Protein AF-A0A433RER6-F1 (afdb_monomer_lite)

Foldseek 3Di:
DDDDPPPPPPPPLVQQWDFAAAPPPRDTADIDRCSPPPDHYDHHPPPVRVVVVVVDPPPPD

Radius of gyration: 20.15 Å; chains: 1; bounding box: 32×27×65 Å

Structure (mmCIF, N/CA/C/O backbone):
data_AF-A0A433RER6-F1
#
_entry.id   AF-A0A433RER6-F1
#
loop_
_atom_site.group_PDB
_atom_site.id
_atom_site.type_symbol
_atom_site.label_atom_id
_atom_site.label_alt_id
_atom_site.label_comp_id
_atom_site.label_asym_id
_atom_site.label_entity_id
_atom_site.label_seq_id
_atom_site.pdbx_PDB_ins_code
_atom_site.Cartn_x
_atom_site.Cartn_y
_atom_site.Cartn_z
_atom_site.occupancy
_atom_site.B_iso_or_equiv
_atom_site.auth_seq_id
_atom_site.auth_comp_id
_atom_site.auth_asym_id
_atom_site.auth_atom_id
_atom_site.pdbx_PDB_model_num
ATOM 1 N N . MET A 1 1 ? -19.496 11.895 51.283 1.00 36.34 1 MET A N 1
ATOM 2 C CA . MET A 1 1 ? -18.422 11.049 50.720 1.00 36.34 1 MET A CA 1
ATOM 3 C C . MET A 1 1 ? -18.622 11.016 49.214 1.00 36.34 1 MET A C 1
ATOM 5 O O . MET A 1 1 ? -19.705 10.642 48.786 1.00 36.34 1 MET A O 1
ATOM 9 N N . LEU A 1 2 ? -17.665 11.513 48.427 1.00 51.31 2 LEU A N 1
ATOM 10 C CA . LEU A 1 2 ? -17.755 11.515 46.962 1.00 51.31 2 LEU A CA 1
ATOM 11 C C . LEU A 1 2 ? -17.111 10.225 46.444 1.00 51.31 2 LEU A C 1
ATOM 13 O O . LEU A 1 2 ? -15.911 10.025 46.618 1.00 51.31 2 LEU A O 1
ATOM 17 N N . ASN A 1 3 ? -17.914 9.341 45.852 1.00 49.44 3 ASN A N 1
ATOM 18 C CA . ASN A 1 3 ? -17.432 8.103 45.247 1.00 49.44 3 ASN A CA 1
ATOM 19 C C . ASN A 1 3 ? -16.811 8.417 43.883 1.00 49.44 3 ASN A C 1
ATOM 21 O O . ASN A 1 3 ? -17.514 8.715 42.919 1.00 49.44 3 ASN A O 1
ATOM 25 N N . PHE A 1 4 ? -15.484 8.346 43.813 1.00 56.03 4 PHE A N 1
ATOM 26 C CA . PHE A 1 4 ? -14.737 8.409 42.564 1.00 56.03 4 PHE A CA 1
ATOM 27 C C . PHE A 1 4 ? -14.826 7.043 41.879 1.00 56.03 4 PHE A C 1
ATOM 29 O O . PHE A 1 4 ? -14.047 6.131 42.155 1.00 56.03 4 PHE A O 1
ATOM 36 N N . HIS A 1 5 ? -15.827 6.871 41.018 1.00 57.56 5 HIS A N 1
ATOM 37 C CA . HIS A 1 5 ? -15.871 5.724 40.122 1.00 57.56 5 HIS A CA 1
ATOM 38 C C . HIS A 1 5 ? -14.818 5.969 39.035 1.00 57.56 5 HIS A C 1
ATOM 40 O O . HIS A 1 5 ? -15.040 6.758 38.117 1.00 57.56 5 HIS A O 1
ATOM 46 N N . SER A 1 6 ? -13.647 5.341 39.177 1.00 58.22 6 SER A N 1
ATOM 47 C CA . SER A 1 6 ? -12.614 5.302 38.139 1.00 58.22 6 SER A CA 1
ATOM 48 C C . SER A 1 6 ? -13.194 4.657 36.885 1.00 58.22 6 SER A C 1
ATOM 50 O O . SER A 1 6 ? -13.171 3.437 36.723 1.00 58.22 6 SER A O 1
ATOM 52 N N . VAL A 1 7 ? -13.726 5.483 35.988 1.00 61.72 7 VAL A N 1
ATOM 53 C CA . VAL A 1 7 ? -14.022 5.102 34.611 1.00 61.72 7 VAL A CA 1
ATOM 54 C C . VAL A 1 7 ? -12.684 4.826 33.940 1.00 61.72 7 VAL A C 1
ATOM 56 O O . VAL A 1 7 ? -12.035 5.717 33.399 1.00 61.72 7 VAL A O 1
ATOM 59 N N . ASN A 1 8 ? -12.250 3.568 33.998 1.00 63.44 8 ASN A N 1
ATOM 60 C CA . ASN A 1 8 ? -11.244 3.053 33.088 1.00 63.44 8 ASN A CA 1
ATOM 61 C C . ASN A 1 8 ? -11.928 2.946 31.723 1.00 63.44 8 ASN A C 1
ATOM 63 O O . ASN A 1 8 ? -12.485 1.911 31.353 1.00 63.44 8 ASN A O 1
ATOM 67 N N . GLN A 1 9 ? -12.014 4.087 31.038 1.00 55.50 9 GLN A N 1
ATOM 68 C CA . GLN A 1 9 ? -12.478 4.165 29.669 1.00 55.50 9 GLN A CA 1
ATOM 69 C C . GLN A 1 9 ? -11.421 3.442 28.843 1.00 55.50 9 GLN A C 1
ATOM 71 O O . GLN A 1 9 ? -10.441 4.037 28.404 1.00 55.50 9 GLN A O 1
ATOM 76 N N . ALA A 1 10 ? -11.604 2.131 28.680 1.00 57.38 10 ALA A N 1
ATOM 77 C CA . ALA A 1 10 ? -10.977 1.393 27.608 1.00 57.38 10 ALA A CA 1
ATOM 78 C C . ALA A 1 10 ? -11.413 2.113 26.337 1.00 57.38 10 ALA A C 1
ATOM 80 O O . ALA A 1 10 ? -12.542 1.943 25.868 1.00 57.38 10 ALA A O 1
ATOM 81 N N . VAL A 1 11 ? -10.555 3.010 25.850 1.00 57.16 11 VAL A N 1
ATOM 82 C CA . VAL A 1 11 ? -10.698 3.60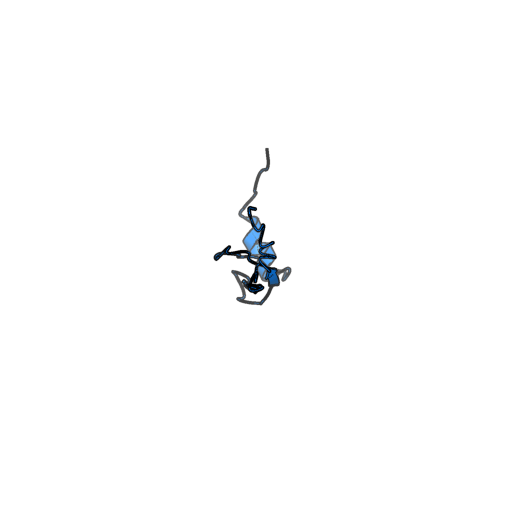7 24.538 1.00 57.16 11 VAL A CA 1
ATOM 83 C C . VAL A 1 11 ? -10.692 2.402 23.619 1.00 57.16 11 VAL A C 1
ATOM 85 O O . VAL A 1 11 ? -9.651 1.803 23.354 1.00 57.16 11 VAL A O 1
ATOM 88 N N . SER A 1 12 ? -11.883 1.968 23.210 1.00 54.97 12 SER A N 1
ATOM 89 C CA . SER A 1 12 ? -12.047 1.078 22.080 1.00 54.97 12 SER A CA 1
ATOM 90 C C . SER A 1 12 ? -11.658 1.928 20.882 1.00 54.97 12 SER A C 1
ATOM 92 O O . SER A 1 12 ? -12.502 2.439 20.147 1.00 54.97 12 SER A O 1
ATOM 94 N N . SER A 1 13 ? -10.352 2.156 20.742 1.00 59.84 13 SER A N 1
ATOM 95 C CA . SER A 1 13 ? -9.726 2.549 19.503 1.00 59.84 13 SER A CA 1
ATOM 96 C C . SER A 1 13 ? -9.996 1.361 18.604 1.00 59.84 13 SER A C 1
ATOM 98 O O . SER A 1 13 ? -9.197 0.427 18.538 1.00 59.84 13 SER A O 1
ATOM 100 N N . LYS A 1 14 ? -11.198 1.318 18.012 1.00 61.59 14 LYS A N 1
ATOM 101 C CA . LYS A 1 14 ? -11.499 0.445 16.886 1.00 61.59 14 LYS A CA 1
ATOM 102 C C . LYS A 1 14 ? -10.287 0.610 15.995 1.00 61.59 14 LYS A C 1
ATOM 104 O O . LYS A 1 14 ? -9.966 1.732 15.616 1.00 61.59 14 LYS A O 1
ATOM 109 N N . ASN A 1 15 ? -9.524 -0.463 15.840 1.00 62.84 15 ASN A N 1
ATOM 110 C CA . ASN A 1 15 ? -8.239 -0.414 15.172 1.00 62.84 15 ASN A CA 1
ATOM 111 C C . ASN A 1 15 ? -8.571 -0.229 13.686 1.00 62.84 15 ASN A C 1
ATOM 113 O O . ASN A 1 15 ? -8.700 -1.199 12.945 1.00 62.84 15 ASN A O 1
ATOM 117 N N . GLU A 1 16 ? -8.892 1.007 13.297 1.00 71.75 16 GLU A N 1
ATOM 118 C CA . GLU A 1 16 ? -9.358 1.383 11.970 1.00 71.75 16 GLU A CA 1
ATOM 119 C C . GLU A 1 16 ? -8.148 1.298 11.045 1.00 71.75 16 GLU A C 1
ATOM 121 O O . GLU A 1 16 ? -7.448 2.280 10.790 1.00 71.75 16 GLU A O 1
ATOM 126 N N . LEU A 1 17 ? -7.843 0.078 10.611 1.00 75.06 17 LEU A N 1
ATOM 127 C CA . LEU A 1 17 ? -6.797 -0.200 9.645 1.00 75.06 17 LEU A CA 1
ATOM 128 C C . LEU A 1 17 ? -7.260 0.283 8.274 1.00 75.06 17 LEU A C 1
ATOM 130 O O . LEU A 1 17 ? -8.346 -0.055 7.805 1.00 75.06 17 LEU A O 1
ATOM 134 N N . GLY A 1 18 ? -6.416 1.080 7.636 1.00 82.31 18 GLY A N 1
ATOM 135 C CA . GLY A 1 18 ? -6.601 1.551 6.274 1.00 82.31 18 GLY A CA 1
ATOM 136 C C . GLY A 1 18 ? -5.612 0.868 5.353 1.00 82.31 18 GLY A C 1
ATOM 137 O O . GLY A 1 18 ? -4.524 0.468 5.770 1.00 82.31 18 GLY A O 1
ATOM 138 N N . VAL A 1 19 ? -5.993 0.761 4.086 1.00 83.44 19 VAL A N 1
ATOM 139 C CA . VAL A 1 19 ? -5.136 0.233 3.028 1.00 83.44 19 VAL A CA 1
ATOM 140 C C . VAL A 1 19 ? -4.658 1.396 2.172 1.00 83.44 19 VAL A C 1
ATOM 142 O O . VAL A 1 19 ? -5.456 2.206 1.705 1.00 83.44 19 VAL A O 1
ATOM 145 N N . VAL A 1 20 ? -3.350 1.477 1.954 1.00 85.62 20 VAL A N 1
ATOM 146 C CA . VAL A 1 20 ? -2.758 2.421 1.009 1.00 85.62 20 VAL A CA 1
ATOM 147 C C . VAL A 1 20 ? -2.715 1.764 -0.355 1.00 85.62 20 VAL A C 1
ATOM 149 O O . VAL A 1 20 ? -2.035 0.757 -0.536 1.00 85.62 20 VAL A O 1
ATOM 152 N N . ILE A 1 21 ? -3.417 2.358 -1.314 1.00 88.19 21 ILE A N 1
ATOM 153 C CA . ILE A 1 21 ? -3.463 1.881 -2.695 1.00 88.19 21 ILE A CA 1
ATOM 154 C C . ILE A 1 21 ? -2.555 2.757 -3.562 1.00 88.19 21 ILE A C 1
ATOM 156 O O . ILE A 1 21 ? -2.528 3.987 -3.423 1.00 88.19 21 ILE A O 1
ATOM 160 N N . CYS A 1 22 ? -1.790 2.124 -4.452 1.00 88.25 22 CYS A N 1
ATOM 161 C CA . CYS A 1 22 ? -0.961 2.820 -5.418 1.00 88.25 22 CYS A CA 1
ATOM 162 C C . CYS A 1 22 ? -1.835 3.534 -6.447 1.00 88.25 22 CYS A C 1
ATOM 164 O O . CYS A 1 22 ? -2.652 2.915 -7.123 1.00 88.25 22 CYS A O 1
ATOM 166 N N . ARG A 1 23 ? -1.595 4.830 -6.643 1.00 87.00 23 ARG A N 1
ATOM 167 C CA . ARG A 1 23 ? -2.354 5.641 -7.609 1.00 87.00 23 ARG A CA 1
ATOM 168 C C . ARG A 1 23 ? -2.18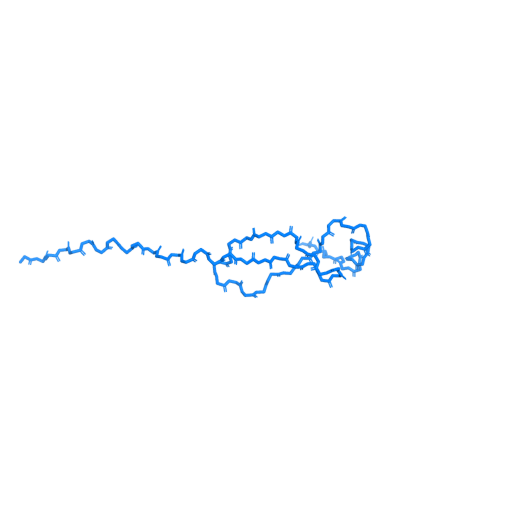2 5.226 -9.079 1.00 87.00 23 ARG A C 1
ATOM 170 O O . ARG A 1 23 ? -2.984 5.645 -9.901 1.00 87.00 23 ARG A O 1
ATOM 177 N N . HIS A 1 24 ? -1.146 4.454 -9.413 1.00 89.06 24 HIS A N 1
ATOM 178 C CA . HIS A 1 24 ? -0.799 4.130 -10.803 1.00 89.06 24 HIS A CA 1
ATOM 179 C C . HIS A 1 24 ? -1.226 2.722 -11.221 1.00 89.06 24 HIS A C 1
ATOM 181 O O . HIS A 1 24 ? -1.749 2.545 -12.314 1.00 89.06 24 HIS A O 1
ATOM 187 N N . CYS A 1 25 ? -1.016 1.723 -10.363 1.00 89.62 25 CYS A N 1
ATOM 188 C CA . CYS A 1 25 ? -1.323 0.323 -10.671 1.00 89.62 25 CYS A CA 1
ATOM 189 C C . CYS A 1 25 ? -2.441 -0.267 -9.804 1.00 89.62 25 CYS A C 1
ATOM 191 O O . CYS A 1 25 ? -2.800 -1.422 -9.990 1.00 89.62 25 CYS A O 1
ATOM 193 N N . SER A 1 26 ? -2.994 0.508 -8.866 1.00 88.44 26 SER A N 1
ATOM 194 C CA . SER A 1 26 ? -4.013 0.058 -7.908 1.00 88.44 26 SER A CA 1
ATOM 195 C C . SER A 1 26 ? -3.578 -1.081 -6.975 1.00 88.44 26 SER A C 1
ATOM 197 O O . SER A 1 26 ? -4.418 -1.671 -6.301 1.00 88.44 26 SER A O 1
ATOM 199 N N . ASP A 1 27 ? -2.276 -1.364 -6.872 1.00 88.25 27 ASP A N 1
ATOM 200 C CA . ASP A 1 27 ? -1.770 -2.344 -5.909 1.00 88.25 27 ASP A CA 1
ATOM 201 C C . ASP A 1 27 ? -1.835 -1.844 -4.471 1.00 88.25 27 ASP A C 1
ATOM 203 O O . ASP A 1 27 ? -1.685 -0.651 -4.189 1.00 88.25 27 ASP A O 1
ATOM 207 N N . VAL A 1 28 ? -1.959 -2.794 -3.547 1.00 86.81 28 VAL A N 1
ATOM 208 C CA . VAL A 1 28 ? -1.805 -2.547 -2.116 1.00 86.81 28 VAL A CA 1
ATOM 209 C C . VAL A 1 28 ? -0.334 -2.278 -1.801 1.00 86.81 28 VAL A C 1
ATOM 211 O O . VAL A 1 28 ? 0.526 -3.123 -2.025 1.00 86.81 28 VAL A O 1
ATOM 214 N N . VAL A 1 29 ? -0.053 -1.091 -1.264 1.00 86.38 29 VAL A N 1
ATOM 215 C CA . VAL A 1 29 ? 1.291 -0.675 -0.841 1.00 86.38 29 VAL A CA 1
ATOM 216 C C . VAL A 1 29 ? 1.551 -1.099 0.601 1.00 86.38 29 VAL A C 1
ATOM 218 O O . VAL A 1 29 ? 2.594 -1.667 0.899 1.00 86.38 29 VAL A O 1
ATOM 221 N N . CYS A 1 30 ? 0.616 -0.801 1.508 1.00 80.19 30 CYS A N 1
ATOM 222 C CA . CYS A 1 30 ? 0.744 -1.112 2.931 1.00 80.19 30 CYS A CA 1
ATOM 223 C C . CYS A 1 30 ? -0.613 -1.003 3.643 1.00 80.19 30 CYS A C 1
ATOM 225 O O . CYS A 1 30 ? -1.522 -0.321 3.164 1.00 80.19 30 CYS A O 1
ATOM 227 N N . THR A 1 31 ? -0.730 -1.636 4.809 1.00 82.50 31 THR A N 1
ATOM 228 C CA . THR A 1 31 ? -1.841 -1.468 5.753 1.00 82.50 31 THR A CA 1
ATOM 229 C C . THR A 1 31 ? -1.361 -0.697 6.976 1.00 82.50 31 THR A C 1
ATOM 231 O O . THR A 1 31 ? -0.358 -1.085 7.573 1.00 82.50 31 THR A O 1
ATOM 234 N N . LEU A 1 32 ? -2.057 0.367 7.378 1.00 82.12 32 LEU A N 1
ATOM 235 C CA . LEU A 1 32 ? -1.647 1.175 8.531 1.00 82.12 32 LEU A CA 1
ATOM 236 C C . LEU A 1 32 ? -2.835 1.682 9.360 1.00 82.12 32 LEU A C 1
ATOM 238 O O . LEU A 1 32 ? -3.920 1.883 8.806 1.00 82.12 32 LEU A O 1
ATOM 242 N N . PRO A 1 33 ? -2.661 1.880 10.681 1.00 79.19 33 PRO A N 1
ATOM 243 C CA . PRO A 1 33 ? -3.709 2.426 11.535 1.00 79.19 33 PRO A CA 1
ATOM 244 C C . PRO A 1 33 ? -4.028 3.860 11.109 1.00 79.19 33 PRO A C 1
ATOM 246 O O . PRO A 1 33 ? -3.164 4.735 11.119 1.00 79.19 33 PRO A O 1
ATOM 249 N N . THR A 1 34 ? -5.275 4.105 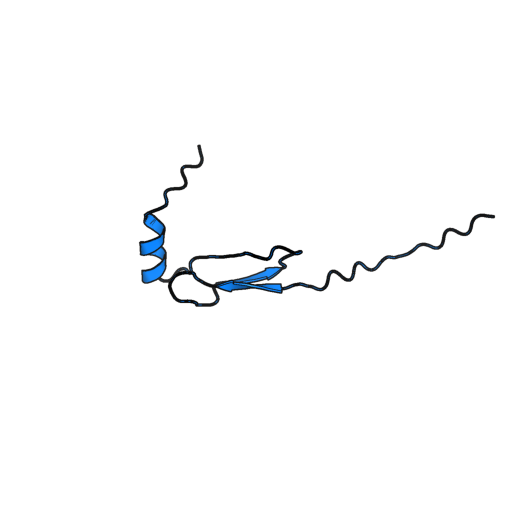10.714 1.00 75.00 34 THR A N 1
ATOM 250 C CA . THR A 1 34 ? -5.689 5.409 10.182 1.00 75.00 34 THR A CA 1
ATOM 251 C C . THR A 1 34 ? -5.968 6.440 11.259 1.00 75.00 34 THR A C 1
ATOM 253 O O . THR A 1 34 ? -5.867 7.626 10.966 1.00 75.00 34 THR A O 1
ATOM 256 N N . ASN A 1 35 ? -6.325 6.021 12.480 1.00 72.06 35 ASN A N 1
ATOM 257 C CA . ASN A 1 35 ? -6.773 6.917 13.554 1.00 72.06 35 ASN A CA 1
ATOM 258 C C . ASN A 1 35 ? -7.757 7.999 13.042 1.00 72.06 35 ASN A C 1
ATOM 260 O O . ASN A 1 35 ? -7.620 9.179 13.356 1.00 72.06 35 ASN A O 1
ATOM 264 N N . GLY A 1 36 ? -8.706 7.614 12.177 1.00 66.69 36 GLY A N 1
ATOM 265 C CA . GLY A 1 36 ? -9.690 8.528 11.582 1.00 66.69 36 GLY A CA 1
ATOM 266 C C . GLY A 1 36 ? -9.251 9.267 10.305 1.00 66.69 36 GLY A C 1
ATOM 267 O O . GLY A 1 36 ? -10.047 10.019 9.733 1.00 66.69 36 GLY A O 1
ATOM 268 N N . ILE A 1 37 ? -8.031 9.054 9.799 1.00 71.06 37 ILE A N 1
ATOM 269 C CA . ILE A 1 37 ? -7.558 9.624 8.526 1.00 71.06 37 ILE A CA 1
ATOM 270 C C . ILE A 1 37 ? -8.141 8.841 7.341 1.00 71.06 37 ILE A C 1
ATOM 272 O O . ILE A 1 37 ? -7.775 7.703 7.066 1.00 71.06 37 ILE A O 1
ATOM 276 N N . 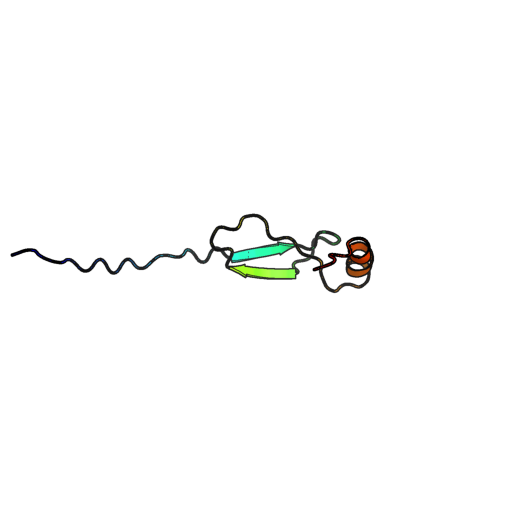LYS A 1 38 ? -9.026 9.493 6.577 1.00 65.06 38 LYS A N 1
ATOM 277 C CA . LYS A 1 38 ? -9.802 8.861 5.490 1.00 65.06 38 LYS A CA 1
ATOM 278 C C . LYS A 1 38 ? -9.103 8.808 4.128 1.00 65.06 38 LYS A C 1
ATOM 280 O O . LYS A 1 38 ? -9.607 8.160 3.217 1.00 65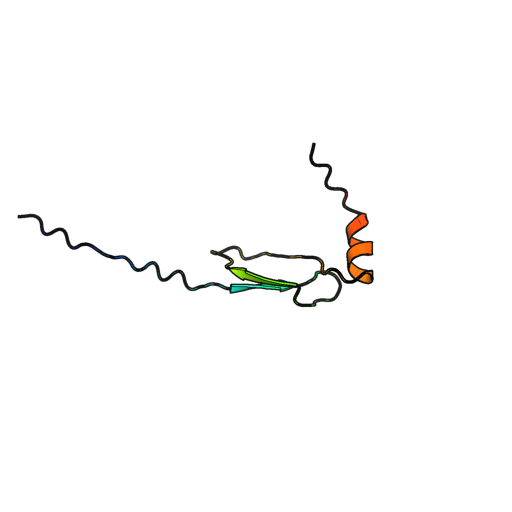.06 38 LYS A O 1
ATOM 285 N N . LYS A 1 39 ? -7.995 9.531 3.942 1.00 62.66 39 LYS A N 1
ATOM 286 C CA . LYS A 1 39 ? -7.307 9.639 2.645 1.00 62.66 39 LYS A CA 1
ATOM 287 C C . LYS A 1 39 ? -5.817 9.395 2.820 1.00 62.66 39 LYS A C 1
ATOM 289 O O . LYS A 1 39 ? -5.074 10.314 3.144 1.00 62.66 39 LYS A O 1
ATOM 294 N N . ILE A 1 40 ? -5.394 8.161 2.577 1.00 66.62 40 ILE A N 1
ATOM 295 C CA . ILE A 1 40 ? -3.983 7.798 2.490 1.00 66.62 40 ILE A CA 1
ATOM 296 C C . ILE A 1 40 ? -3.748 7.278 1.078 1.00 66.62 40 ILE A C 1
ATOM 298 O O . ILE A 1 40 ? -4.474 6.415 0.593 1.00 66.62 40 ILE A O 1
ATOM 302 N N . SER A 1 41 ? -2.764 7.835 0.386 1.00 67.94 41 SER A N 1
ATOM 303 C CA . SER A 1 41 ? -2.498 7.505 -1.012 1.00 67.94 41 SER A CA 1
ATOM 304 C C . SER A 1 41 ? -1.001 7.487 -1.252 1.00 67.94 41 SER A C 1
ATOM 306 O O . SER A 1 41 ? -0.324 8.442 -0.872 1.00 67.94 41 SER A O 1
ATOM 308 N N . GLY A 1 42 ? -0.508 6.425 -1.880 1.00 79.12 42 GLY A N 1
ATOM 309 C CA . GLY A 1 42 ? 0.917 6.199 -2.084 1.00 79.12 42 GLY A CA 1
ATOM 310 C C . GLY A 1 42 ? 1.255 5.833 -3.522 1.00 79.12 42 GLY A C 1
ATOM 311 O O . GLY A 1 42 ? 0.386 5.709 -4.390 1.00 79.12 42 GLY A O 1
ATOM 312 N N . VAL A 1 43 ? 2.548 5.649 -3.763 1.00 88.69 43 VAL A N 1
ATOM 313 C CA . VAL A 1 43 ? 3.083 5.066 -4.992 1.00 88.69 43 VAL A CA 1
ATOM 314 C C . VAL A 1 43 ? 3.973 3.895 -4.597 1.00 88.69 43 VAL A C 1
ATOM 316 O O . VAL A 1 43 ? 4.823 4.055 -3.729 1.00 88.69 43 VAL A O 1
ATOM 319 N N . CYS A 1 44 ? 3.742 2.718 -5.182 1.00 87.00 44 CYS A N 1
ATOM 320 C CA . CYS A 1 44 ? 4.548 1.526 -4.920 1.00 87.00 44 CYS A CA 1
ATOM 321 C C . CYS A 1 44 ? 5.942 1.628 -5.562 1.00 87.00 44 CYS A C 1
ATOM 323 O O . CYS A 1 44 ? 6.138 2.374 -6.523 1.00 87.00 44 CYS A O 1
ATOM 325 N N . ASP A 1 45 ? 6.874 0.782 -5.120 1.00 86.12 45 ASP A N 1
ATOM 326 C CA . ASP A 1 45 ? 8.259 0.744 -5.616 1.00 86.12 45 ASP A CA 1
ATOM 327 C C . ASP A 1 45 ? 8.440 0.173 -7.029 1.00 86.12 45 ASP A C 1
ATOM 329 O O . ASP A 1 45 ? 9.557 0.145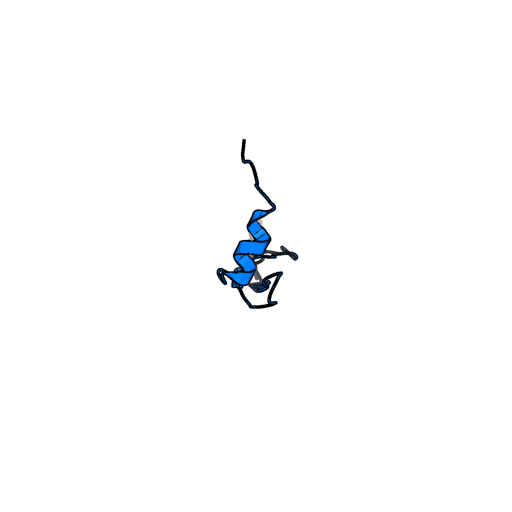 -7.553 1.00 86.12 45 ASP A O 1
ATOM 333 N N . LYS A 1 46 ? 7.350 -0.242 -7.685 1.00 87.31 46 LYS A N 1
ATOM 334 C CA . LYS A 1 46 ? 7.393 -0.683 -9.079 1.00 87.31 46 LYS A CA 1
ATOM 335 C C . LYS A 1 46 ? 8.008 0.405 -9.970 1.00 87.31 46 LYS A C 1
ATOM 337 O O . LYS A 1 46 ? 7.607 1.576 -9.889 1.00 87.31 46 LYS A O 1
ATOM 342 N N . PRO A 1 47 ? 8.971 0.050 -10.836 1.00 83.62 47 PRO A N 1
ATOM 343 C CA . PRO A 1 47 ? 9.703 1.020 -11.639 1.00 83.62 47 PRO A CA 1
ATOM 344 C C . PRO A 1 47 ? 8.787 1.800 -12.588 1.00 83.62 47 PRO A C 1
ATOM 346 O O . PRO A 1 47 ? 9.057 2.974 -12.841 1.00 83.62 47 PRO A O 1
ATOM 349 N N . GLU A 1 48 ? 7.698 1.200 -13.082 1.00 84.94 48 GLU A N 1
ATOM 350 C CA . GLU A 1 48 ? 6.707 1.896 -13.910 1.00 84.94 48 GLU A CA 1
ATOM 351 C C . GLU A 1 48 ? 5.952 3.008 -13.160 1.00 84.94 48 GLU A C 1
ATOM 353 O O . GLU A 1 48 ? 5.636 4.042 -13.751 1.00 84.94 48 GLU A O 1
ATOM 358 N N . CYS A 1 49 ? 5.723 2.840 -11.856 1.00 85.88 49 CYS A N 1
ATOM 359 C CA . CYS A 1 49 ? 4.981 3.782 -11.019 1.00 85.88 49 CYS A CA 1
ATOM 360 C C . CYS A 1 49 ? 5.904 4.879 -10.476 1.00 85.88 49 CYS A C 1
ATOM 362 O O . CYS A 1 49 ? 5.577 6.063 -10.526 1.00 85.88 49 CYS A O 1
ATOM 364 N N . ARG A 1 50 ? 7.116 4.516 -10.034 1.00 82.88 50 ARG A N 1
ATOM 365 C CA . ARG A 1 50 ? 8.106 5.473 -9.512 1.00 82.88 50 ARG A CA 1
ATOM 366 C C . ARG A 1 50 ? 8.562 6.486 -10.562 1.00 82.88 50 ARG A C 1
ATOM 368 O O . ARG A 1 50 ? 8.856 7.626 -10.213 1.00 82.88 50 ARG A O 1
ATOM 375 N N . LYS A 1 51 ? 8.635 6.091 -11.839 1.00 73.75 51 LYS A N 1
ATOM 376 C CA . LYS A 1 51 ? 8.990 6.993 -12.951 1.00 73.75 51 LYS A CA 1
ATOM 377 C C . LYS A 1 51 ? 7.945 8.091 -13.167 1.00 73.75 51 LYS A C 1
ATOM 379 O O . LYS A 1 51 ? 8.326 9.203 -13.513 1.00 73.75 51 LYS A O 1
ATOM 384 N N . GLN A 1 52 ? 6.671 7.806 -12.900 1.00 63.91 52 GLN A N 1
ATOM 385 C CA . GLN A 1 52 ? 5.582 8.783 -13.013 1.00 63.91 52 GLN A CA 1
ATOM 386 C C . GLN A 1 52 ? 5.587 9.794 -11.853 1.00 63.91 52 GLN A C 1
ATOM 388 O O . GLN A 1 52 ? 5.206 10.946 -12.040 1.00 63.91 52 GLN A O 1
ATOM 393 N N . SER A 1 53 ? 6.109 9.412 -10.681 1.00 58.41 53 SER A N 1
ATOM 394 C CA . SER A 1 53 ? 6.229 10.304 -9.515 1.00 58.41 53 SER A CA 1
ATOM 395 C C . SER A 1 53 ? 7.353 11.340 -9.605 1.00 58.41 53 SER A C 1
ATOM 397 O O . SER A 1 53 ? 7.378 12.275 -8.809 1.00 58.41 53 SER A O 1
ATOM 399 N N . LYS A 1 54 ? 8.300 11.206 -10.545 1.00 56.53 54 LYS A N 1
ATOM 400 C CA . LYS A 1 54 ? 9.474 12.099 -10.644 1.00 56.53 54 LYS A CA 1
ATOM 401 C C . LYS A 1 54 ? 9.174 13.487 -11.224 1.00 56.53 54 LYS A C 1
ATOM 403 O O . LYS A 1 54 ? 10.093 14.286 -11.336 1.00 56.53 54 LYS A O 1
ATOM 408 N N . ASN A 1 55 ? 7.917 13.792 -11.545 1.00 54.28 55 ASN A N 1
ATOM 409 C CA . ASN A 1 55 ? 7.497 15.130 -11.974 1.00 54.28 55 ASN A CA 1
ATOM 410 C C . ASN A 1 55 ? 7.029 16.034 -10.809 1.00 54.28 55 ASN A C 1
ATOM 412 O O . ASN A 1 55 ? 6.548 17.137 -11.039 1.00 54.28 55 ASN A O 1
ATOM 416 N N . GLY A 1 56 ? 7.129 15.568 -9.559 1.00 52.56 56 GLY A N 1
ATOM 417 C CA . GLY A 1 56 ? 6.792 16.333 -8.357 1.00 52.56 56 GLY A CA 1
ATOM 418 C C . GLY A 1 56 ? 7.991 16.453 -7.427 1.00 52.56 56 GLY A C 1
ATOM 419 O O . GLY A 1 56 ? 8.055 15.780 -6.401 1.00 52.56 56 GLY A O 1
ATOM 420 N N . GLU A 1 57 ? 8.957 17.287 -7.796 1.00 52.84 57 GLU A N 1
ATOM 421 C CA . GLU A 1 57 ? 9.989 17.780 -6.887 1.00 52.84 57 GLU A CA 1
ATOM 422 C C . GLU A 1 57 ? 9.341 18.528 -5.707 1.00 52.84 57 GLU A C 1
ATOM 424 O O . GLU A 1 57 ? 9.044 19.717 -5.779 1.00 52.84 57 GLU A O 1
ATOM 429 N N . VAL A 1 58 ? 9.113 17.845 -4.583 1.00 59.34 58 VAL A N 1
ATOM 430 C CA . VAL A 1 58 ? 8.911 18.540 -3.308 1.00 59.34 58 VAL A CA 1
ATOM 431 C C . VAL A 1 58 ? 10.278 19.070 -2.885 1.00 59.34 58 VAL A C 1
ATOM 433 O O . VAL A 1 58 ? 11.072 18.366 -2.263 1.00 59.34 58 VAL A O 1
ATOM 436 N N . LYS A 1 59 ? 10.569 20.316 -3.265 1.00 49.66 59 LYS A N 1
ATOM 437 C CA . LYS A 1 59 ? 11.600 21.129 -2.620 1.00 49.66 59 LYS A CA 1
ATOM 438 C C . LYS A 1 59 ? 11.138 21.382 -1.185 1.00 49.66 59 LYS A C 1
ATOM 440 O O . LYS A 1 59 ? 10.292 22.240 -0.954 1.00 49.66 59 LYS A O 1
ATOM 445 N N . VAL A 1 60 ? 11.650 20.603 -0.237 1.00 52.50 60 VAL A N 1
ATOM 446 C CA . VAL A 1 60 ? 11.677 21.021 1.168 1.00 52.50 60 VAL A CA 1
ATOM 447 C C . VAL A 1 60 ? 12.795 22.054 1.284 1.00 52.50 60 VAL A C 1
ATOM 449 O O . VAL A 1 60 ? 13.974 21.712 1.209 1.00 52.50 60 VAL A O 1
ATOM 452 N N . GLY A 1 61 ? 12.398 23.325 1.293 1.00 41.16 61 GLY A N 1
ATOM 453 C CA . GLY A 1 61 ? 13.246 24.438 1.716 1.00 41.16 61 GLY A CA 1
ATOM 454 C C . GLY A 1 61 ? 13.192 24.612 3.223 1.00 41.16 61 GLY A C 1
ATOM 455 O O . GLY A 1 61 ? 12.208 24.127 3.829 1.00 41.16 61 GLY A O 1
#

Sequence (61 aa):
MLNFHSVNQAVSSKNELGVVICRHCSDVVCTLPTNGIKKISGVCDKPECRKQSKNGEVKVG

pLDDT: mean 70.25, std 14.39, range [36.34, 89.62]

Secondary structure (DSSP, 8-state):
----------------EEEEEETTT--EEEEEE-TT----EE--S-HHHHHHGGG------